Protein AF-A0A932ZN08-F1 (afdb_monomer_lite)

pLDDT: mean 72.54, std 15.9, range [36.59, 91.56]

Secondary structure (DSSP, 8-state):
------------HHHHHHHHHHHHH-TTSSSHHHHHHHHHHHHHHT------------PPPPPS--S----TTS-PPPGGGTTS---HHHHHHHHHH-SHHHHHHHHHHHHHS-HHHHHHH--HHHHHHHTTTS---HHHHHHHHHHHHHHHT--

Structure (mmCIF, N/CA/C/O backbone):
data_AF-A0A932ZN08-F1
#
_entry.id   AF-A0A932ZN08-F1
#
loop_
_atom_site.group_PDB
_atom_site.id
_atom_site.type_symbol
_atom_site.label_atom_id
_atom_site.label_alt_id
_atom_site.label_comp_id
_atom_site.label_asym_id
_atom_site.label_entity_id
_atom_site.label_seq_id
_atom_site.pdbx_PDB_ins_code
_atom_site.Cartn_x
_atom_site.Cartn_y
_atom_site.Cartn_z
_atom_site.occupancy
_atom_site.B_iso_or_equiv
_atom_site.auth_seq_id
_atom_site.auth_comp_id
_atom_site.auth_asym_id
_atom_site.auth_atom_id
_atom_site.pdbx_PDB_model_num
ATOM 1 N N . MET A 1 1 ? -12.275 -24.168 -17.075 1.00 43.41 1 MET A N 1
ATOM 2 C CA . MET A 1 1 ? -11.721 -23.319 -18.156 1.00 43.41 1 MET A CA 1
ATOM 3 C C . MET A 1 1 ? -10.762 -22.300 -17.552 1.00 43.41 1 MET A C 1
ATOM 5 O O . MET A 1 1 ? -11.198 -21.416 -16.824 1.00 43.41 1 MET A O 1
ATOM 9 N N . THR A 1 2 ? -9.460 -22.456 -17.776 1.00 49.69 2 THR A N 1
ATOM 10 C CA . THR A 1 2 ? -8.412 -21.591 -17.209 1.00 49.69 2 THR A CA 1
ATOM 11 C C . THR A 1 2 ? -8.339 -20.284 -18.004 1.00 49.69 2 THR A C 1
ATOM 13 O O . THR A 1 2 ? -8.165 -20.315 -19.219 1.00 49.69 2 THR A O 1
ATOM 16 N N . ARG A 1 3 ? -8.504 -19.124 -17.353 1.00 59.75 3 ARG A N 1
ATOM 17 C CA . ARG A 1 3 ? -8.415 -17.814 -18.026 1.00 59.75 3 ARG A CA 1
ATOM 18 C C . ARG A 1 3 ? -6.948 -17.428 -18.231 1.00 59.75 3 ARG A C 1
ATOM 20 O O . ARG A 1 3 ? -6.270 -17.072 -17.269 1.00 59.75 3 ARG A O 1
ATOM 27 N N . THR A 1 4 ? -6.474 -17.448 -19.473 1.00 71.38 4 THR A N 1
ATOM 28 C CA . THR A 1 4 ? -5.157 -16.908 -19.845 1.00 71.38 4 THR A CA 1
ATOM 29 C C . THR A 1 4 ? -5.167 -15.388 -19.682 1.00 71.38 4 THR A C 1
ATOM 31 O O . THR A 1 4 ? -5.908 -14.691 -20.372 1.00 71.38 4 THR A O 1
ATOM 34 N N . ARG A 1 5 ? -4.364 -14.856 -18.754 1.00 74.56 5 ARG A N 1
ATOM 35 C CA . ARG A 1 5 ? -4.166 -13.407 -18.598 1.00 74.56 5 ARG A CA 1
ATOM 36 C C . ARG A 1 5 ? -2.929 -12.982 -19.378 1.00 74.56 5 ARG A C 1
ATOM 38 O O . ARG A 1 5 ? -1.823 -13.388 -19.032 1.00 74.56 5 ARG A O 1
ATOM 45 N N . LEU A 1 6 ? -3.116 -12.151 -20.399 1.00 78.44 6 LEU A N 1
ATOM 46 C CA . LEU A 1 6 ? -2.006 -11.523 -21.109 1.00 78.44 6 LEU A CA 1
ATOM 47 C C . LEU A 1 6 ? -1.393 -10.418 -20.235 1.00 78.44 6 LEU A C 1
ATOM 49 O O . LEU A 1 6 ? -2.110 -9.688 -19.543 1.00 78.44 6 LEU A O 1
ATOM 53 N N . LYS A 1 7 ? -0.069 -10.291 -20.268 1.00 77.50 7 LYS A N 1
ATOM 54 C CA . LYS A 1 7 ? 0.670 -9.209 -19.616 1.00 77.50 7 LYS A CA 1
ATOM 55 C C . LYS A 1 7 ? 1.666 -8.626 -20.604 1.00 77.50 7 LYS A C 1
ATOM 57 O O . LYS A 1 7 ? 2.371 -9.370 -21.277 1.00 77.50 7 LYS A O 1
ATOM 62 N N . THR A 1 8 ? 1.710 -7.301 -20.668 1.00 84.44 8 THR A N 1
ATOM 63 C CA . THR A 1 8 ? 2.644 -6.564 -21.518 1.00 84.44 8 THR A CA 1
ATOM 64 C C . THR A 1 8 ? 3.854 -6.163 -20.690 1.00 84.44 8 THR A C 1
ATOM 66 O O . THR A 1 8 ? 3.700 -5.561 -19.628 1.00 84.44 8 THR A O 1
ATOM 69 N N . VAL A 1 9 ? 5.048 -6.482 -21.183 1.00 81.81 9 VAL A N 1
ATOM 70 C CA . VAL A 1 9 ? 6.327 -6.088 -20.584 1.00 81.81 9 VAL A CA 1
ATOM 71 C C . VAL A 1 9 ? 7.014 -5.132 -21.548 1.00 81.81 9 VAL A C 1
ATOM 73 O O . VAL A 1 9 ? 7.008 -5.366 -22.755 1.00 81.81 9 VAL A O 1
ATOM 76 N N . ARG A 1 10 ? 7.575 -4.040 -21.027 1.00 87.19 10 ARG A N 1
ATOM 77 C CA . ARG A 1 10 ? 8.412 -3.130 -21.813 1.00 87.19 10 ARG A CA 1
ATOM 78 C C . ARG A 1 10 ? 9.864 -3.540 -21.624 1.00 87.19 10 ARG A C 1
ATOM 80 O O . ARG A 1 10 ? 10.313 -3.636 -20.488 1.00 87.19 10 ARG A O 1
ATOM 87 N N . LEU A 1 11 ? 10.556 -3.777 -22.729 1.00 84.44 11 LEU A N 1
ATOM 88 C CA . LEU A 1 11 ? 11.978 -4.090 -22.751 1.00 84.44 11 LEU A CA 1
ATOM 89 C C . LEU A 1 11 ? 12.743 -2.882 -23.280 1.00 84.44 11 LEU A C 1
ATOM 91 O O . LEU A 1 11 ? 12.271 -2.174 -24.173 1.00 84.44 11 LEU A O 1
ATOM 95 N N . THR A 1 12 ? 13.932 -2.652 -22.743 1.00 91.19 12 THR A N 1
ATOM 96 C CA . THR A 1 12 ? 14.882 -1.718 -23.342 1.00 91.19 12 THR A CA 1
ATOM 97 C C . THR A 1 12 ? 15.483 -2.320 -24.622 1.00 91.19 12 THR A C 1
ATOM 99 O O . THR A 1 12 ? 15.575 -3.544 -24.750 1.00 91.19 12 THR A O 1
ATOM 102 N N . PRO A 1 13 ? 15.991 -1.499 -25.561 1.00 89.44 13 PRO A N 1
ATOM 103 C CA . PRO A 1 13 ? 16.648 -2.007 -26.772 1.00 89.44 13 PRO A CA 1
ATOM 104 C C . PRO A 1 13 ? 17.885 -2.884 -26.501 1.00 89.44 13 PRO A C 1
ATOM 106 O O . PRO A 1 13 ? 18.311 -3.670 -27.348 1.00 89.44 13 PRO A O 1
ATOM 109 N N . ALA A 1 14 ? 18.525 -2.733 -25.338 1.00 88.81 14 ALA A N 1
ATOM 110 C CA . ALA A 1 14 ? 19.651 -3.575 -24.938 1.00 88.81 14 ALA A CA 1
ATOM 111 C C . ALA A 1 14 ? 19.187 -4.962 -24.467 1.00 88.81 14 ALA A C 1
ATOM 113 O O . ALA A 1 14 ? 19.796 -5.965 -24.837 1.00 88.81 14 ALA A O 1
ATOM 114 N N . GLU A 1 15 ? 18.107 -5.021 -23.687 1.00 86.81 15 GLU A N 1
ATOM 115 C CA . GLU A 1 15 ? 17.505 -6.277 -23.229 1.00 86.81 15 GLU A CA 1
ATOM 116 C C . GLU A 1 15 ? 16.920 -7.071 -24.392 1.00 86.81 15 GLU A C 1
ATOM 118 O O . GLU A 1 15 ? 17.174 -8.268 -24.487 1.00 86.81 15 GLU A O 1
ATOM 123 N N . ASP A 1 16 ? 16.224 -6.399 -25.310 1.00 89.69 16 ASP A N 1
ATOM 124 C CA . ASP A 1 16 ? 15.653 -7.024 -26.503 1.00 89.69 16 ASP A CA 1
ATOM 125 C C . ASP A 1 16 ? 16.730 -7.734 -27.340 1.00 89.69 16 ASP A C 1
ATOM 127 O O . ASP A 1 16 ? 16.612 -8.918 -27.651 1.00 89.69 16 ASP A O 1
ATOM 131 N N . ARG A 1 17 ? 17.867 -7.065 -27.581 1.00 90.69 17 ARG A N 1
ATOM 132 C CA . ARG A 1 17 ? 19.011 -7.667 -28.287 1.00 90.69 17 ARG A CA 1
ATOM 133 C C . ARG A 1 17 ? 19.609 -8.865 -27.554 1.00 90.69 17 ARG A C 1
ATOM 135 O O . ARG A 1 17 ? 19.956 -9.853 -28.197 1.00 90.69 17 ARG A O 1
ATOM 142 N N . ARG A 1 18 ? 19.733 -8.797 -26.224 1.00 89.88 18 ARG A N 1
ATOM 143 C CA . ARG A 1 18 ? 20.242 -9.918 -25.413 1.00 89.88 18 ARG A CA 1
ATOM 144 C C . ARG A 1 18 ? 19.301 -11.117 -25.467 1.00 89.88 18 ARG A C 1
ATOM 146 O O . ARG A 1 18 ? 19.760 -12.240 -25.644 1.00 89.88 18 ARG A O 1
ATOM 153 N N . ILE A 1 19 ? 17.997 -10.877 -25.354 1.00 90.38 19 ILE A N 1
ATOM 154 C CA . ILE A 1 19 ? 16.968 -11.915 -25.438 1.00 90.38 19 ILE A CA 1
ATOM 155 C C . ILE A 1 19 ? 16.963 -12.544 -26.834 1.00 90.38 19 ILE A C 1
ATOM 157 O O . ILE A 1 19 ? 16.937 -13.767 -26.948 1.00 90.38 19 ILE A O 1
ATOM 161 N N . ALA A 1 20 ? 17.041 -11.735 -27.891 1.00 89.69 20 ALA A N 1
ATOM 162 C CA . ALA A 1 20 ? 17.095 -12.224 -29.264 1.00 89.69 20 ALA A CA 1
ATOM 163 C C . ALA A 1 20 ? 18.339 -13.091 -29.524 1.00 89.69 20 ALA A C 1
ATOM 165 O O . ALA A 1 20 ? 18.226 -14.154 -30.134 1.00 89.69 20 ALA A O 1
ATOM 166 N N . ALA A 1 21 ? 19.510 -12.679 -29.024 1.00 91.44 21 ALA A N 1
ATOM 167 C CA . ALA A 1 21 ? 20.732 -13.477 -29.107 1.00 91.44 21 ALA A CA 1
ATOM 168 C C . ALA A 1 21 ? 20.584 -14.813 -28.361 1.00 91.44 21 ALA A C 1
ATOM 170 O O . ALA A 1 21 ? 20.850 -15.869 -28.928 1.00 91.44 21 ALA A O 1
ATOM 171 N N . TYR A 1 22 ? 20.052 -14.777 -27.137 1.00 90.62 22 TYR A N 1
ATOM 172 C CA . TYR A 1 22 ? 19.829 -15.978 -26.334 1.00 90.62 22 TYR A CA 1
ATOM 173 C C . TYR A 1 22 ? 18.865 -16.968 -27.004 1.00 90.62 22 TYR A C 1
ATOM 175 O O . TYR A 1 22 ? 19.133 -18.167 -27.030 1.00 90.62 22 TYR A O 1
ATOM 183 N N . LEU A 1 23 ? 17.761 -16.484 -27.582 1.00 91.56 23 LEU A N 1
ATOM 184 C CA . LEU A 1 23 ? 16.798 -17.326 -28.302 1.00 91.56 23 LEU A CA 1
ATOM 185 C C . LEU A 1 23 ? 17.403 -17.946 -29.566 1.00 91.56 23 LEU A C 1
ATOM 187 O O . LEU A 1 23 ? 17.080 -19.080 -29.906 1.00 91.56 23 LEU A O 1
ATOM 191 N N . LYS A 1 24 ? 18.310 -17.234 -30.242 1.00 89.81 24 LYS A N 1
ATOM 192 C CA . LYS A 1 24 ? 19.036 -17.767 -31.401 1.00 89.81 24 LYS A CA 1
ATOM 193 C C . LYS A 1 24 ? 19.979 -18.909 -31.012 1.00 89.81 24 LYS A C 1
ATOM 195 O O . LYS A 1 24 ? 20.135 -19.856 -31.776 1.00 89.81 24 LYS A O 1
ATOM 200 N N . GLU A 1 25 ? 20.598 -18.817 -29.840 1.00 90.88 25 GLU A N 1
ATOM 201 C CA . GLU A 1 25 ? 21.514 -19.834 -29.311 1.00 90.88 25 GLU A CA 1
ATOM 202 C C . GLU A 1 25 ? 20.781 -21.027 -28.675 1.00 90.88 25 GLU A C 1
ATOM 204 O O . GLU A 1 25 ? 21.350 -22.111 -28.566 1.00 90.88 25 GLU A O 1
ATOM 209 N N . ASN A 1 26 ? 19.514 -20.854 -28.284 1.00 87.06 26 ASN A N 1
ATOM 210 C CA . ASN A 1 26 ? 18.737 -21.850 -27.548 1.00 87.06 26 ASN A CA 1
ATOM 211 C C . ASN A 1 26 ? 17.403 -22.156 -28.259 1.00 87.06 26 ASN A C 1
ATOM 213 O O . ASN A 1 26 ? 16.361 -21.630 -27.857 1.00 87.06 26 ASN A O 1
ATOM 217 N N . PRO A 1 27 ? 17.390 -23.065 -29.258 1.00 84.69 27 PRO A N 1
ATOM 218 C CA . PRO A 1 27 ? 16.193 -23.397 -30.043 1.00 84.69 27 PRO A CA 1
ATOM 219 C C . PRO A 1 27 ? 15.115 -24.159 -29.252 1.00 84.69 27 PRO A C 1
ATOM 221 O O . PRO A 1 27 ? 14.065 -24.484 -29.791 1.00 84.69 27 PRO A O 1
ATOM 224 N N . LEU A 1 28 ? 15.356 -24.445 -27.970 1.00 86.44 28 LEU A N 1
ATOM 225 C CA . LEU A 1 28 ? 14.390 -25.064 -27.057 1.00 86.44 28 LEU A CA 1
ATOM 226 C C . LEU A 1 28 ? 13.212 -24.142 -26.706 1.00 86.44 28 LEU A C 1
ATOM 228 O O . LEU A 1 28 ? 12.230 -24.596 -26.121 1.00 86.44 28 LEU A O 1
ATOM 232 N N . PHE A 1 29 ? 13.315 -22.849 -27.016 1.00 88.31 29 PHE A N 1
ATOM 233 C CA . PHE A 1 29 ? 12.260 -21.877 -26.772 1.00 88.31 29 PHE A CA 1
ATOM 234 C C . PHE A 1 29 ? 11.671 -21.390 -28.095 1.00 88.31 29 PHE A C 1
ATOM 236 O O . PHE A 1 29 ? 12.350 -20.719 -28.865 1.00 88.31 29 PHE A O 1
ATOM 243 N N . ASP A 1 30 ? 10.368 -21.609 -28.291 1.00 82.88 30 ASP A N 1
ATOM 244 C CA . ASP A 1 30 ? 9.615 -21.138 -29.473 1.00 82.88 30 ASP A CA 1
ATOM 245 C C . ASP A 1 30 ? 9.562 -19.602 -29.603 1.00 82.88 30 ASP A C 1
ATOM 247 O O . ASP A 1 30 ? 9.055 -19.050 -30.578 1.00 82.88 30 ASP A O 1
ATOM 251 N N . GLY A 1 31 ? 10.037 -18.887 -28.582 1.00 87.69 31 GLY A N 1
ATOM 252 C CA . GLY A 1 31 ? 10.133 -17.439 -28.558 1.00 87.69 31 GLY A CA 1
ATOM 253 C C . GLY A 1 31 ? 10.125 -16.882 -27.139 1.00 87.69 31 GLY A C 1
ATOM 254 O O . GLY A 1 31 ? 10.069 -17.610 -26.141 1.00 87.69 31 GLY A O 1
ATOM 255 N N . PHE A 1 32 ? 10.119 -15.553 -27.043 1.00 87.50 32 PHE A N 1
ATOM 256 C CA . PHE A 1 32 ? 10.201 -14.843 -25.766 1.00 87.50 32 PHE A CA 1
ATOM 257 C C . PHE A 1 32 ? 9.105 -15.250 -24.770 1.00 87.50 32 PHE A C 1
ATOM 259 O O . PHE A 1 32 ? 9.378 -15.422 -23.587 1.00 87.50 32 PHE A O 1
ATOM 266 N N . GLY A 1 33 ? 7.870 -15.477 -25.229 1.00 85.56 33 GLY A N 1
ATOM 267 C CA . GLY A 1 33 ? 6.768 -15.881 -24.349 1.00 85.56 33 GLY A CA 1
ATOM 268 C C . GLY A 1 33 ? 6.940 -17.275 -23.726 1.00 85.56 33 GLY A C 1
ATOM 269 O O . GLY A 1 33 ? 6.476 -17.516 -22.610 1.00 85.56 33 GLY A O 1
ATOM 270 N N . ALA A 1 34 ? 7.602 -18.208 -24.417 1.00 85.81 34 ALA A N 1
ATOM 271 C CA . ALA A 1 34 ? 7.929 -19.523 -23.860 1.00 85.81 34 ALA A CA 1
ATOM 272 C C . ALA A 1 34 ? 9.028 -19.396 -22.796 1.00 85.81 34 ALA A C 1
ATOM 274 O O . ALA A 1 34 ? 8.864 -19.888 -21.676 1.00 85.81 34 ALA A O 1
ATOM 275 N N . LEU A 1 35 ? 10.078 -18.635 -23.114 1.00 89.81 35 LEU A N 1
ATOM 276 C CA . LEU A 1 35 ? 11.171 -18.325 -22.197 1.00 89.81 35 LEU A CA 1
ATOM 277 C C . LEU A 1 35 ? 10.675 -17.612 -20.929 1.00 89.81 35 LEU A C 1
ATOM 279 O O . LEU A 1 35 ? 10.968 -18.052 -19.820 1.00 89.81 35 LEU A O 1
ATOM 283 N N . ALA A 1 36 ? 9.853 -16.570 -21.071 1.00 86.56 36 ALA A N 1
ATOM 284 C CA . ALA A 1 36 ? 9.321 -15.794 -19.953 1.00 86.56 36 ALA A CA 1
ATOM 285 C C . ALA A 1 36 ? 8.454 -16.641 -19.009 1.00 86.56 36 ALA A C 1
ATOM 287 O O . ALA A 1 36 ? 8.545 -16.509 -17.787 1.00 86.56 36 ALA A O 1
ATOM 288 N N . ARG A 1 37 ? 7.636 -17.552 -19.555 1.00 83.88 37 ARG A N 1
ATOM 289 C CA . ARG A 1 37 ? 6.830 -18.478 -18.744 1.00 83.88 37 ARG A CA 1
ATOM 290 C C . ARG A 1 37 ? 7.711 -19.439 -17.957 1.00 83.88 37 ARG A C 1
ATOM 292 O O . ARG A 1 37 ? 7.485 -19.601 -16.761 1.00 83.88 37 ARG A O 1
ATOM 299 N N . LYS A 1 38 ? 8.723 -20.035 -18.596 1.00 87.06 38 LYS A N 1
ATOM 300 C CA . LYS A 1 38 ? 9.663 -20.934 -17.917 1.00 87.06 38 LYS A CA 1
ATOM 301 C C . LYS A 1 38 ? 10.444 -20.193 -16.831 1.00 87.06 38 LYS A C 1
ATOM 303 O O . LYS A 1 38 ? 10.471 -20.666 -15.704 1.00 87.06 38 LYS A O 1
ATOM 308 N N . ALA A 1 39 ? 10.960 -19.001 -17.128 1.00 85.31 39 ALA A N 1
ATOM 309 C CA . ALA A 1 39 ? 11.639 -18.149 -16.153 1.00 85.31 39 ALA A CA 1
ATOM 310 C C . ALA A 1 39 ? 10.735 -17.792 -14.963 1.00 85.31 39 ALA A C 1
ATOM 312 O O . ALA A 1 39 ? 11.171 -17.869 -13.823 1.00 85.31 39 ALA A O 1
ATOM 313 N N . THR A 1 40 ? 9.459 -17.475 -15.207 1.00 83.75 40 THR A N 1
ATOM 314 C CA . THR A 1 40 ? 8.490 -17.196 -14.133 1.00 83.75 40 THR A CA 1
ATOM 315 C C . THR A 1 40 ? 8.241 -18.429 -13.264 1.00 83.75 40 THR A C 1
ATOM 317 O O . THR A 1 40 ? 8.177 -18.313 -12.045 1.00 83.75 40 THR A O 1
ATOM 320 N N . LEU A 1 41 ? 8.106 -19.614 -13.868 1.00 84.81 41 LEU A N 1
ATOM 321 C CA . LEU A 1 41 ? 7.904 -20.859 -13.124 1.00 84.81 41 LEU A CA 1
ATOM 322 C C . LEU A 1 41 ? 9.129 -21.219 -12.282 1.00 84.81 41 LEU A C 1
ATOM 324 O O . LEU A 1 41 ? 8.964 -21.542 -11.112 1.00 84.81 41 LEU A O 1
ATOM 328 N N . GLU A 1 42 ? 10.334 -21.109 -12.843 1.00 83.12 42 GLU A N 1
ATOM 329 C CA . GLU A 1 42 ? 11.590 -21.301 -12.104 1.00 83.12 42 GLU A CA 1
ATOM 330 C C . GLU A 1 42 ? 11.726 -20.284 -10.970 1.00 83.12 42 GLU A C 1
ATOM 332 O O . GLU A 1 42 ? 12.070 -20.634 -9.844 1.00 83.12 42 GLU A O 1
ATOM 337 N N . PHE A 1 43 ? 11.382 -19.026 -11.235 1.00 80.44 43 PHE A N 1
ATOM 338 C CA . PHE A 1 43 ? 11.397 -17.965 -10.242 1.00 80.44 43 PHE A CA 1
ATOM 339 C C . PHE A 1 43 ? 10.421 -18.243 -9.082 1.00 80.44 43 PHE A C 1
ATOM 341 O O . PHE A 1 43 ? 10.780 -18.091 -7.921 1.00 80.44 43 PHE A O 1
ATOM 348 N N . VAL A 1 44 ? 9.200 -18.706 -9.361 1.00 79.12 44 VAL A N 1
ATOM 349 C CA .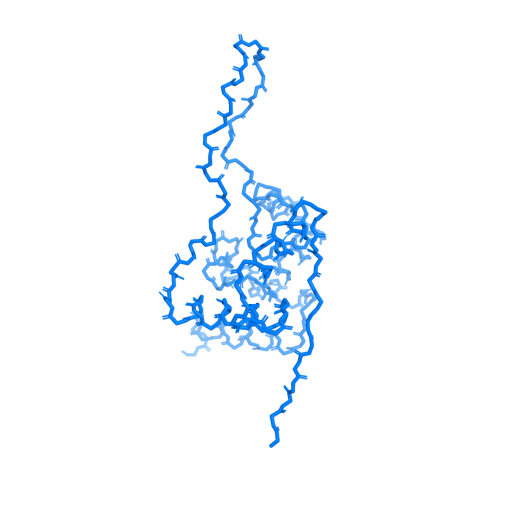 VAL A 1 44 ? 8.228 -19.068 -8.311 1.00 79.12 44 VAL A CA 1
ATOM 350 C C . VAL A 1 44 ? 8.659 -20.337 -7.567 1.00 79.12 44 VAL A C 1
ATOM 352 O O . VAL A 1 44 ? 8.534 -20.410 -6.343 1.00 79.12 44 VAL A O 1
ATOM 355 N N . ALA A 1 45 ? 9.170 -21.335 -8.290 1.00 77.12 45 ALA A N 1
ATOM 356 C CA . ALA A 1 45 ? 9.571 -22.625 -7.734 1.00 77.12 45 ALA A CA 1
ATOM 357 C C . ALA A 1 45 ? 10.813 -22.523 -6.844 1.00 77.12 45 ALA A C 1
ATOM 359 O O . ALA A 1 45 ? 10.866 -23.172 -5.801 1.00 77.12 45 ALA A O 1
ATOM 360 N N . SER A 1 46 ? 11.772 -21.668 -7.208 1.00 75.25 46 SER A N 1
ATOM 361 C CA . SER A 1 46 ? 12.986 -21.436 -6.419 1.00 75.25 46 SER A CA 1
ATOM 362 C C . SER A 1 46 ? 12.711 -20.769 -5.067 1.00 75.25 46 SER A C 1
ATOM 364 O O . SER A 1 46 ? 13.638 -20.666 -4.267 1.00 75.25 46 SER A O 1
ATOM 366 N N . ARG A 1 47 ? 11.457 -20.340 -4.796 1.00 62.97 47 ARG A N 1
ATO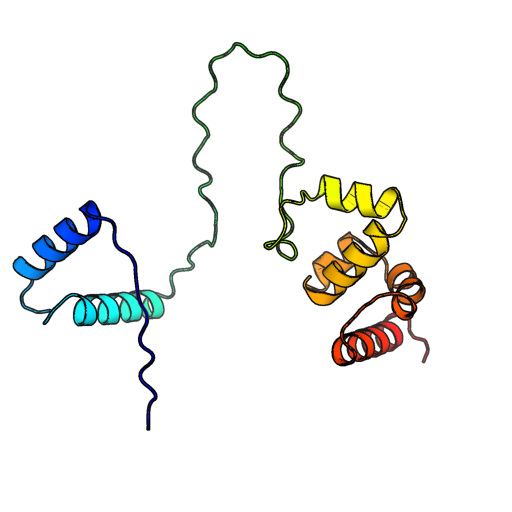M 367 C CA . ARG A 1 47 ? 11.049 -19.556 -3.614 1.00 62.97 47 ARG A CA 1
ATOM 368 C C . ARG A 1 47 ? 12.154 -18.592 -3.170 1.00 62.97 47 ARG A C 1
ATOM 370 O O . ARG A 1 47 ? 12.493 -18.576 -1.983 1.00 62.97 47 ARG A O 1
ATOM 377 N N . PRO A 1 48 ? 12.757 -17.819 -4.092 1.00 57.25 48 PRO A N 1
ATOM 378 C CA . PRO A 1 48 ? 13.763 -16.880 -3.686 1.00 57.25 48 PRO A CA 1
ATOM 379 C C . PRO A 1 48 ? 13.022 -15.913 -2.776 1.00 57.25 48 PRO A C 1
ATOM 381 O O . PRO A 1 48 ? 12.016 -15.307 -3.161 1.00 57.25 48 PRO A O 1
ATOM 384 N N . SER A 1 49 ? 13.482 -15.799 -1.537 1.00 47.34 49 SER A N 1
ATOM 385 C CA . SER A 1 49 ? 13.232 -14.603 -0.763 1.00 47.34 49 SER A CA 1
ATOM 386 C C . SER A 1 49 ? 13.873 -13.487 -1.575 1.00 47.34 49 SER A C 1
ATOM 388 O O . SER A 1 49 ? 15.041 -13.190 -1.380 1.00 47.34 49 SER A O 1
ATOM 390 N N . ILE A 1 50 ? 13.150 -12.916 -2.549 1.00 47.25 50 ILE A N 1
ATOM 391 C CA . ILE A 1 50 ? 13.501 -11.603 -3.069 1.00 47.25 50 ILE A CA 1
ATOM 392 C C . ILE A 1 50 ? 13.408 -10.728 -1.829 1.00 47.25 50 ILE A C 1
ATOM 394 O O . ILE A 1 50 ? 12.293 -10.507 -1.338 1.00 47.25 50 ILE A O 1
ATOM 398 N N . PRO A 1 51 ? 14.529 -10.234 -1.279 1.00 43.25 51 PRO A N 1
ATOM 399 C CA . PRO A 1 51 ? 14.394 -9.085 -0.426 1.00 43.25 51 PRO A CA 1
ATOM 400 C C . PRO A 1 51 ? 13.804 -8.011 -1.341 1.00 43.25 51 PRO A C 1
ATOM 402 O O . PRO A 1 51 ? 14.441 -7.596 -2.305 1.00 43.25 51 PRO A O 1
ATOM 405 N N . LEU A 1 52 ? 12.576 -7.565 -1.075 1.00 41.84 52 LEU A N 1
ATOM 406 C CA . LEU A 1 52 ? 12.083 -6.290 -1.593 1.00 41.84 52 LEU A CA 1
ATOM 407 C C . LEU A 1 52 ? 12.884 -5.186 -0.881 1.00 41.84 52 LEU A C 1
ATOM 409 O O . LEU A 1 52 ? 12.352 -4.425 -0.079 1.00 41.84 52 LEU A O 1
ATOM 413 N N . ARG A 1 53 ? 14.208 -5.188 -1.069 1.00 36.59 53 ARG A N 1
ATOM 414 C CA . ARG A 1 53 ? 15.112 -4.152 -0.609 1.00 36.59 53 ARG A CA 1
ATOM 415 C C . ARG A 1 53 ? 15.444 -3.286 -1.817 1.00 36.59 53 ARG A C 1
ATOM 417 O O . ARG A 1 53 ? 15.912 -3.822 -2.820 1.00 36.59 53 ARG A O 1
ATOM 424 N N . PRO A 1 54 ? 15.228 -1.966 -1.719 1.00 39.50 54 PRO A N 1
ATOM 425 C CA . PRO A 1 54 ? 15.896 -1.037 -2.607 1.00 39.50 54 PRO A CA 1
ATOM 426 C C . PRO A 1 54 ? 17.400 -1.207 -2.376 1.00 39.50 54 PRO A C 1
ATOM 428 O O . PRO A 1 54 ? 17.822 -1.465 -1.248 1.00 39.50 54 PRO A O 1
ATOM 431 N N . GLU A 1 55 ? 18.187 -1.110 -3.436 1.00 36.75 55 GLU A N 1
ATOM 432 C CA . GLU A 1 55 ? 19.648 -1.105 -3.419 1.00 36.75 55 GLU A CA 1
ATOM 433 C C . GLU A 1 55 ? 20.210 -0.341 -2.200 1.00 36.75 55 GLU A C 1
ATOM 435 O O . GLU A 1 55 ? 20.352 0.879 -2.211 1.00 36.75 55 GLU A O 1
ATOM 440 N N . THR A 1 56 ? 20.600 -1.052 -1.139 1.00 47.16 56 THR A N 1
ATOM 441 C CA . THR A 1 56 ? 21.671 -0.601 -0.245 1.00 47.16 56 THR A CA 1
ATOM 442 C C . THR A 1 56 ? 22.989 -0.847 -0.967 1.00 47.16 56 THR A C 1
ATOM 444 O O . THR A 1 56 ? 23.780 -1.703 -0.579 1.00 47.16 56 THR A O 1
ATOM 447 N N . GLY A 1 57 ? 23.193 -0.122 -2.063 1.00 39.00 57 GLY A N 1
ATOM 448 C CA . GLY A 1 57 ? 24.496 0.113 -2.652 1.00 39.00 57 GLY A CA 1
ATOM 449 C C . GLY A 1 57 ? 25.023 1.402 -2.044 1.00 39.00 57 GLY A C 1
ATOM 450 O O . GLY A 1 57 ? 24.441 2.462 -2.237 1.00 39.00 57 GLY A O 1
ATOM 451 N N . LYS A 1 58 ? 26.082 1.288 -1.243 1.00 42.25 58 LYS A N 1
ATOM 452 C CA . LYS A 1 58 ? 26.959 2.374 -0.784 1.00 42.25 58 LYS A CA 1
ATOM 453 C C . LYS A 1 58 ? 26.897 3.609 -1.714 1.00 42.25 58 LYS A C 1
ATOM 455 O O . LYS A 1 58 ? 27.205 3.451 -2.897 1.00 42.25 58 LYS A O 1
ATOM 460 N N . PRO A 1 59 ? 26.537 4.814 -1.230 1.00 47.62 59 PRO A N 1
ATOM 461 C CA . PRO A 1 59 ? 26.592 6.003 -2.075 1.00 47.62 59 PRO A CA 1
ATOM 462 C C . PRO A 1 59 ? 28.039 6.216 -2.553 1.00 47.62 59 PRO A C 1
ATOM 464 O O . PRO A 1 59 ? 28.970 5.923 -1.790 1.00 47.62 59 PRO A O 1
ATOM 467 N N . PRO A 1 60 ? 28.272 6.711 -3.786 1.00 50.38 60 PRO A N 1
ATOM 468 C CA . PRO A 1 60 ? 29.582 7.246 -4.123 1.00 50.38 60 PRO A CA 1
ATOM 469 C C . PRO A 1 60 ? 29.916 8.303 -3.072 1.00 50.38 60 PRO A C 1
ATOM 471 O O . PRO A 1 60 ? 29.086 9.161 -2.771 1.00 50.38 60 PRO A O 1
ATOM 474 N N . THR A 1 61 ? 31.095 8.193 -2.461 1.00 49.62 61 THR A N 1
ATOM 475 C CA . THR A 1 61 ? 31.588 9.176 -1.500 1.00 49.62 61 THR A CA 1
ATOM 476 C C . THR A 1 61 ? 31.444 10.561 -2.137 1.00 49.62 61 THR A C 1
ATOM 478 O O . THR A 1 61 ? 32.043 10.781 -3.194 1.00 49.62 61 THR A O 1
ATOM 481 N N . PRO A 1 62 ? 30.638 11.481 -1.578 1.00 49.53 62 PRO A N 1
ATOM 482 C CA . PRO A 1 62 ? 30.615 12.842 -2.085 1.00 49.53 62 PRO A CA 1
ATOM 483 C C . PRO A 1 62 ? 32.025 13.436 -1.924 1.00 49.53 62 PRO A C 1
ATOM 485 O O . PRO A 1 62 ? 32.686 13.155 -0.916 1.00 49.53 62 PRO A O 1
ATOM 488 N N . PRO A 1 63 ? 32.531 14.221 -2.893 1.00 39.97 63 PRO A N 1
ATOM 489 C CA . PRO A 1 63 ? 33.764 14.968 -2.688 1.00 39.97 63 PRO A CA 1
ATOM 490 C C . PRO A 1 63 ? 33.610 15.842 -1.438 1.00 39.97 63 PRO A C 1
ATOM 492 O O . PRO A 1 63 ? 32.536 16.384 -1.180 1.00 39.97 63 PRO A O 1
ATOM 495 N N . ALA A 1 64 ? 34.680 15.923 -0.647 1.00 48.62 64 ALA A N 1
ATOM 496 C CA . ALA A 1 64 ? 34.749 16.523 0.686 1.00 48.62 64 ALA A CA 1
ATOM 497 C C . ALA A 1 64 ? 34.583 18.059 0.691 1.00 48.62 64 ALA A C 1
ATOM 499 O O . ALA A 1 64 ? 35.417 18.788 1.228 1.00 48.62 64 ALA A O 1
ATOM 500 N N . THR A 1 65 ? 33.543 18.589 0.049 1.00 44.78 65 THR A N 1
ATOM 501 C CA . THR A 1 65 ? 33.318 20.032 -0.080 1.00 44.78 65 THR A CA 1
ATOM 502 C C . THR A 1 65 ? 31.828 20.350 -0.215 1.00 44.78 65 THR A C 1
ATOM 504 O O . THR A 1 65 ? 31.361 20.751 -1.274 1.00 44.78 65 THR A O 1
ATOM 507 N N . ALA A 1 66 ? 31.065 20.165 0.862 1.00 39.69 66 ALA A N 1
ATOM 508 C CA . ALA A 1 66 ? 29.795 20.867 1.075 1.00 39.69 66 ALA A CA 1
ATOM 509 C C . ALA A 1 66 ? 29.433 20.815 2.575 1.00 39.69 66 ALA A C 1
ATOM 511 O O . ALA A 1 66 ? 29.160 19.726 3.079 1.00 39.69 66 ALA A O 1
ATOM 512 N N . PRO A 1 67 ? 29.456 21.941 3.311 1.00 45.09 67 PRO A N 1
ATOM 513 C CA . PRO A 1 67 ? 29.298 21.953 4.766 1.00 45.09 67 PRO A CA 1
ATOM 514 C C . PRO A 1 67 ? 27.844 22.057 5.278 1.00 45.09 67 PRO A C 1
ATOM 516 O O . PRO A 1 67 ? 27.669 22.543 6.384 1.00 45.09 67 PRO A O 1
ATOM 519 N N . ASP A 1 68 ? 26.812 21.591 4.553 1.00 44.75 68 ASP A N 1
ATOM 520 C CA . ASP A 1 68 ? 25.402 21.855 4.949 1.00 44.75 68 ASP A CA 1
ATOM 521 C C . ASP A 1 68 ? 24.392 20.689 4.806 1.00 44.75 68 ASP A C 1
ATOM 523 O O . ASP A 1 68 ? 23.178 20.896 4.818 1.00 44.75 68 ASP A O 1
ATOM 527 N N . ALA A 1 69 ? 24.825 19.429 4.712 1.00 40.25 69 ALA A N 1
ATOM 528 C CA . ALA A 1 69 ? 23.875 18.309 4.667 1.00 40.25 69 ALA A CA 1
ATOM 529 C C . ALA A 1 69 ? 23.470 17.830 6.080 1.00 40.25 69 ALA A C 1
ATOM 531 O O . ALA A 1 69 ? 24.173 17.044 6.715 1.00 40.25 69 ALA A O 1
ATOM 532 N N . LEU A 1 70 ? 22.311 18.306 6.547 1.00 42.19 70 LEU A N 1
ATOM 533 C CA . LEU A 1 70 ? 21.577 17.842 7.735 1.00 42.19 70 LEU A CA 1
ATOM 534 C C . LEU A 1 70 ? 21.378 16.300 7.752 1.00 42.19 70 LEU A C 1
ATOM 536 O O . LEU A 1 70 ? 21.313 15.673 6.691 1.00 42.19 70 LEU A O 1
ATOM 540 N N . PRO A 1 71 ? 21.270 15.660 8.936 1.00 38.34 71 PRO A N 1
ATOM 541 C CA . PRO A 1 71 ? 21.401 14.208 9.082 1.00 38.34 71 PRO A CA 1
ATOM 542 C C . PRO A 1 71 ? 20.243 13.414 8.443 1.00 38.34 71 PRO A C 1
ATOM 544 O O . PRO A 1 71 ? 19.067 13.646 8.707 1.00 38.34 71 PRO A O 1
ATOM 547 N N . LEU A 1 72 ? 20.610 12.414 7.634 1.00 44.16 72 LEU A N 1
ATOM 548 C CA . LEU A 1 72 ? 19.780 11.558 6.763 1.00 44.16 72 LEU A CA 1
ATOM 549 C C . LEU A 1 72 ? 18.902 10.506 7.486 1.00 44.16 72 LEU A C 1
ATOM 551 O O . LEU A 1 72 ? 18.698 9.403 6.976 1.00 44.16 72 LEU A O 1
ATOM 555 N N . SER A 1 73 ? 18.362 10.823 8.662 1.00 42.00 73 SER A N 1
ATOM 556 C CA . SER A 1 73 ? 17.446 9.921 9.388 1.00 42.00 73 SER A CA 1
ATOM 557 C C . SER A 1 73 ? 15.958 10.171 9.076 1.00 42.00 73 SER A C 1
ATOM 559 O O . SER A 1 73 ? 15.121 9.362 9.466 1.00 42.00 73 SER A O 1
ATOM 561 N N . ASP A 1 74 ? 15.633 11.242 8.339 1.00 47.06 74 ASP A N 1
ATOM 562 C CA . ASP A 1 74 ? 14.273 11.803 8.173 1.00 47.06 74 ASP A CA 1
ATOM 563 C C . ASP A 1 74 ? 13.557 11.445 6.843 1.00 47.06 74 ASP A C 1
ATOM 565 O O . ASP A 1 74 ? 12.443 11.902 6.586 1.00 47.06 74 ASP A O 1
ATOM 569 N N . THR A 1 75 ? 14.161 10.635 5.966 1.00 51.81 75 THR A N 1
ATOM 570 C CA . THR A 1 75 ? 13.727 10.502 4.553 1.00 51.81 75 THR A CA 1
ATOM 571 C C . THR A 1 75 ? 12.917 9.244 4.214 1.00 51.81 75 THR A C 1
ATOM 573 O O . THR A 1 75 ? 12.675 8.967 3.037 1.00 51.81 75 THR A O 1
ATOM 576 N N . ARG A 1 76 ? 12.490 8.435 5.194 1.00 57.34 76 ARG A N 1
ATOM 577 C CA . ARG A 1 76 ? 11.699 7.225 4.900 1.00 57.34 76 ARG A CA 1
ATOM 578 C C . ARG A 1 76 ? 10.249 7.590 4.575 1.00 57.34 76 ARG A C 1
ATOM 580 O O . ARG A 1 76 ? 9.537 8.149 5.404 1.00 57.34 76 ARG A O 1
ATOM 587 N N . ARG A 1 77 ? 9.814 7.259 3.355 1.00 61.78 77 ARG A N 1
ATOM 588 C CA . ARG A 1 77 ? 8.407 7.335 2.938 1.00 61.78 77 ARG A CA 1
ATOM 589 C C . ARG A 1 77 ? 7.625 6.192 3.604 1.00 61.78 77 ARG A C 1
ATOM 591 O O . ARG A 1 77 ? 8.048 5.039 3.473 1.00 61.78 77 ARG A O 1
ATOM 598 N N . PRO A 1 78 ? 6.500 6.460 4.286 1.00 67.88 78 PRO A N 1
ATOM 599 C CA . PRO A 1 78 ? 5.695 5.401 4.881 1.00 67.88 78 PRO A CA 1
ATOM 600 C C . PRO A 1 78 ? 5.078 4.493 3.811 1.00 67.88 78 PRO A C 1
ATOM 602 O O . PRO A 1 78 ? 4.595 4.971 2.783 1.00 67.88 78 PRO A O 1
ATOM 605 N N . ALA A 1 79 ? 5.059 3.180 4.053 1.00 62.78 79 ALA A N 1
ATOM 606 C CA . ALA A 1 79 ? 4.614 2.193 3.065 1.00 62.78 79 ALA A CA 1
ATOM 607 C C . ALA A 1 79 ? 3.146 2.394 2.630 1.00 62.78 79 ALA A C 1
ATOM 609 O O . ALA A 1 79 ? 2.790 2.156 1.474 1.00 62.78 79 ALA A O 1
ATOM 610 N N . PHE A 1 80 ? 2.298 2.898 3.529 1.00 68.88 80 PHE A N 1
ATOM 611 C CA . PHE A 1 80 ? 0.884 3.193 3.269 1.00 68.88 80 PHE A CA 1
ATOM 612 C C . PHE A 1 80 ? 0.637 4.470 2.445 1.00 68.88 80 PHE A C 1
ATOM 614 O O . PHE A 1 80 ? -0.461 4.659 1.914 1.00 68.88 80 PHE A O 1
ATOM 621 N N . LEU A 1 81 ? 1.657 5.324 2.299 1.00 68.69 81 LEU A N 1
ATOM 622 C CA . LEU A 1 81 ? 1.633 6.587 1.551 1.00 68.69 81 LEU A CA 1
ATOM 623 C C . LEU A 1 81 ? 2.415 6.499 0.235 1.00 68.69 81 LEU A C 1
ATOM 625 O O . LEU A 1 81 ? 2.909 7.501 -0.263 1.00 68.69 81 LEU A O 1
ATOM 629 N N . TRP A 1 82 ? 2.501 5.316 -0.373 1.00 65.44 82 TRP A N 1
ATOM 630 C CA . TRP A 1 82 ? 3.223 5.118 -1.637 1.00 65.44 82 TRP A CA 1
ATOM 631 C C . TRP A 1 82 ? 2.748 6.028 -2.790 1.00 65.44 82 TRP A C 1
ATOM 633 O O . TRP A 1 82 ? 3.552 6.361 -3.659 1.00 65.44 82 TRP A O 1
ATOM 643 N N . ASP A 1 83 ? 1.481 6.461 -2.757 1.00 63.38 83 ASP A N 1
ATOM 644 C CA . ASP A 1 83 ? 0.856 7.383 -3.723 1.00 63.38 83 ASP A CA 1
ATOM 645 C C . ASP A 1 83 ? 1.252 8.863 -3.542 1.00 63.38 83 ASP A C 1
ATOM 647 O O . ASP A 1 83 ? 0.912 9.688 -4.388 1.00 63.38 83 ASP A O 1
ATOM 651 N N . TYR A 1 84 ? 1.931 9.223 -2.448 1.00 66.62 84 TYR A N 1
ATOM 652 C CA . TYR A 1 84 ? 2.264 10.608 -2.112 1.00 66.62 84 TYR A CA 1
ATOM 653 C C . TYR A 1 84 ? 3.747 10.759 -1.779 1.00 66.62 84 TYR A C 1
ATOM 655 O O . TYR A 1 84 ? 4.373 9.874 -1.197 1.00 66.62 84 TYR A O 1
ATOM 663 N N . ASP A 1 85 ? 4.316 11.912 -2.120 1.00 64.56 85 ASP A N 1
ATOM 664 C CA . ASP A 1 85 ? 5.699 12.252 -1.782 1.00 64.56 85 ASP A CA 1
ATOM 665 C C . ASP A 1 85 ? 5.792 12.884 -0.385 1.00 64.56 85 ASP A C 1
ATOM 667 O O . ASP A 1 85 ? 6.230 14.018 -0.228 1.00 64.56 85 ASP A O 1
ATOM 671 N N . LEU A 1 86 ? 5.288 12.165 0.626 1.00 70.12 86 LEU A N 1
ATOM 672 C CA . LEU A 1 86 ? 5.340 12.584 2.029 1.00 70.12 86 LEU A CA 1
ATOM 673 C C . LEU A 1 86 ? 6.363 11.748 2.799 1.00 70.12 86 LEU A C 1
ATOM 675 O O . LEU A 1 86 ? 6.325 10.514 2.771 1.00 70.12 86 LEU A O 1
ATOM 679 N N . THR A 1 87 ? 7.265 12.415 3.514 1.00 72.06 87 THR A N 1
ATOM 680 C CA . THR A 1 87 ? 8.213 11.765 4.428 1.00 72.06 87 THR A CA 1
ATOM 681 C C . THR A 1 87 ? 7.574 11.497 5.790 1.00 72.06 87 THR A C 1
ATOM 683 O O . THR A 1 87 ? 6.596 12.137 6.177 1.00 72.06 87 THR A O 1
ATOM 686 N N . GLU A 1 88 ? 8.133 10.559 6.558 1.00 70.44 88 GLU A N 1
ATOM 687 C CA . GLU A 1 88 ? 7.682 10.278 7.929 1.00 70.44 88 GLU A CA 1
ATOM 688 C C . GLU A 1 88 ? 7.701 11.528 8.827 1.00 70.44 88 GLU A C 1
ATOM 690 O O . GLU A 1 88 ? 6.798 11.707 9.646 1.00 70.44 88 G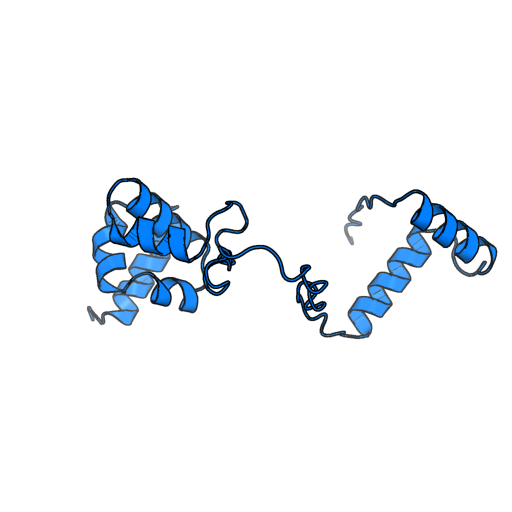LU A O 1
ATOM 695 N N . LYS A 1 89 ? 8.670 12.431 8.621 1.00 68.75 89 LYS A N 1
ATOM 696 C CA . LYS A 1 89 ? 8.734 13.720 9.314 1.00 68.75 89 LYS A CA 1
ATOM 697 C C . LYS A 1 89 ? 7.546 14.612 8.970 1.00 68.75 89 LYS A C 1
ATOM 699 O O . LYS A 1 89 ? 6.868 15.081 9.872 1.00 68.75 89 LYS A O 1
ATOM 704 N N . GLN A 1 90 ? 7.248 14.781 7.683 1.00 70.94 90 GLN A N 1
ATOM 705 C CA . GLN A 1 90 ? 6.117 15.595 7.233 1.00 70.94 90 GLN A CA 1
ATOM 706 C C . GLN A 1 90 ? 4.782 15.026 7.713 1.00 70.94 90 GLN A C 1
ATOM 708 O O . GLN A 1 90 ? 3.874 15.781 8.051 1.00 70.94 90 GLN A O 1
ATOM 713 N N . VAL A 1 91 ? 4.662 13.696 7.783 1.00 76.69 91 VAL A N 1
ATOM 714 C CA . VAL A 1 91 ? 3.490 13.034 8.364 1.00 76.69 91 VAL A CA 1
ATOM 715 C C . VAL A 1 91 ? 3.344 13.404 9.834 1.00 76.69 91 VAL A C 1
ATOM 717 O O . VAL A 1 91 ? 2.265 13.822 10.245 1.00 76.69 91 VAL A O 1
ATOM 720 N N . ARG A 1 92 ? 4.424 13.304 10.614 1.00 76.19 92 ARG A N 1
ATOM 721 C CA . ARG A 1 92 ? 4.406 13.661 12.035 1.00 76.19 92 ARG A CA 1
ATOM 722 C C . ARG A 1 92 ? 4.123 15.146 12.247 1.00 76.19 92 ARG A C 1
ATOM 724 O O . ARG A 1 92 ? 3.233 15.472 13.017 1.00 76.19 92 ARG A O 1
ATOM 731 N N . GLU A 1 93 ? 4.789 16.021 11.502 1.00 75.62 93 GLU A N 1
ATOM 732 C CA . GLU A 1 93 ? 4.561 17.467 11.551 1.00 75.62 93 GLU A CA 1
ATOM 733 C C . GLU A 1 93 ? 3.104 17.811 11.215 1.00 75.62 93 GLU A C 1
ATOM 735 O O . GLU A 1 93 ? 2.488 18.607 11.917 1.00 75.62 93 GLU A O 1
ATOM 740 N N . THR A 1 94 ? 2.510 17.164 10.207 1.00 78.00 94 THR A N 1
ATOM 741 C CA . THR A 1 94 ? 1.099 17.378 9.834 1.00 78.00 94 THR A CA 1
ATOM 742 C C . THR A 1 94 ? 0.133 16.876 10.912 1.00 78.00 94 THR A C 1
ATOM 744 O O . THR A 1 94 ? -0.917 17.481 11.128 1.00 78.00 94 THR A O 1
ATOM 747 N N . LEU A 1 95 ? 0.470 15.781 11.602 1.00 76.38 95 LEU A N 1
ATOM 748 C CA . LEU A 1 95 ? -0.321 15.278 12.728 1.00 76.38 95 LEU A CA 1
ATOM 749 C C . LEU A 1 95 ? -0.201 16.183 13.964 1.00 76.38 95 LEU A C 1
ATOM 751 O O . LEU A 1 95 ? -1.202 16.388 14.648 1.00 76.38 95 LEU A O 1
ATOM 755 N N . GLU A 1 96 ? 0.982 16.747 14.217 1.00 74.81 96 GLU A N 1
ATOM 756 C CA . GLU A 1 96 ? 1.271 17.629 15.357 1.00 74.81 96 GLU A CA 1
ATOM 757 C C . GLU A 1 96 ? 0.689 19.041 15.187 1.00 74.81 96 GLU A C 1
ATOM 759 O O . GLU A 1 96 ? 0.143 19.596 16.137 1.00 74.81 96 GLU A O 1
ATOM 764 N N . HIS A 1 97 ? 0.762 19.625 13.986 1.00 71.75 97 HIS A N 1
ATOM 765 C CA . HIS A 1 97 ? 0.328 21.011 13.743 1.00 71.75 97 HIS A CA 1
ATOM 766 C C . HIS A 1 97 ? -1.198 21.161 13.599 1.00 71.75 97 HIS A C 1
ATOM 768 O O . HIS A 1 97 ? -1.714 22.278 13.650 1.00 71.75 97 HIS A O 1
ATOM 774 N N . GLY A 1 98 ? -1.934 20.050 13.476 1.00 64.75 98 GLY A N 1
ATOM 775 C CA . GLY A 1 98 ? -3.397 20.038 13.454 1.00 64.75 98 GLY A CA 1
ATOM 776 C C . GLY A 1 98 ? -4.033 20.670 12.205 1.00 64.75 98 GLY A C 1
ATOM 777 O O . GLY A 1 98 ? -3.366 21.163 11.299 1.00 64.75 98 GLY A O 1
ATOM 778 N N . GLY A 1 99 ? -5.367 20.618 12.134 1.00 72.94 99 GLY A N 1
ATOM 779 C CA . GLY A 1 99 ? -6.167 21.181 11.038 1.00 72.94 99 GLY A CA 1
ATOM 780 C C . GLY A 1 99 ? -6.599 20.165 9.973 1.00 72.94 99 GLY A C 1
ATOM 781 O O . GLY A 1 99 ? -6.482 18.955 10.155 1.00 72.94 99 GLY A O 1
ATOM 782 N N . ALA A 1 100 ? -7.090 20.659 8.832 1.00 66.56 100 ALA A N 1
ATOM 783 C CA . ALA A 1 100 ? -7.683 19.829 7.772 1.00 66.56 100 ALA A CA 1
ATOM 784 C C . ALA A 1 100 ? -6.725 18.759 7.199 1.00 66.56 100 ALA A C 1
ATOM 786 O O . ALA A 1 100 ? -7.162 17.708 6.728 1.00 66.56 100 ALA A O 1
ATOM 787 N N . GLY A 1 101 ? -5.410 19.007 7.257 1.00 70.12 101 GLY A N 1
ATOM 788 C CA . GLY A 1 101 ? -4.388 18.038 6.854 1.00 70.12 101 GLY A CA 1
ATOM 789 C C . GLY A 1 101 ? -4.291 16.835 7.796 1.00 70.12 101 GLY A C 1
ATOM 790 O O . GLY A 1 101 ? -4.075 15.720 7.325 1.00 70.12 101 GLY A O 1
ATOM 791 N N . ARG A 1 102 ? -4.516 17.036 9.103 1.00 80.94 102 ARG A N 1
ATOM 792 C CA . ARG A 1 102 ? -4.463 15.980 10.126 1.00 80.94 102 ARG A CA 1
ATOM 793 C C . ARG A 1 102 ? -5.571 14.956 9.919 1.00 80.94 102 ARG A C 1
ATOM 795 O O . ARG A 1 102 ? -5.291 13.765 9.875 1.00 80.94 102 ARG A O 1
ATOM 802 N N . GLU A 1 103 ? -6.808 15.412 9.745 1.00 77.94 103 GLU A N 1
ATOM 803 C CA . GLU A 1 103 ? -7.968 14.536 9.525 1.00 77.94 103 GLU A CA 1
ATOM 804 C C . GLU A 1 103 ? -7.828 13.736 8.229 1.00 77.94 103 GLU A C 1
ATOM 806 O O . GLU A 1 103 ? -8.021 12.522 8.206 1.00 77.94 103 GLU A O 1
ATOM 811 N N . TRP A 1 104 ? -7.423 14.395 7.141 1.00 82.56 104 TRP A N 1
ATOM 812 C CA . TRP A 1 104 ? -7.184 13.712 5.873 1.00 82.56 104 TRP A CA 1
ATOM 813 C C . TRP A 1 104 ? -6.104 12.630 6.000 1.00 82.56 104 TRP A C 1
ATOM 815 O O . TRP A 1 104 ? -6.279 11.506 5.520 1.00 82.56 104 TRP A O 1
ATOM 825 N N . LEU A 1 105 ? -5.000 12.952 6.675 1.00 81.94 105 LEU A N 1
ATOM 826 C CA . LEU A 1 105 ? -3.878 12.039 6.837 1.00 81.94 105 LEU A CA 1
ATOM 827 C C . LEU A 1 105 ? -4.227 10.875 7.766 1.00 81.94 105 LEU A C 1
ATOM 829 O O . LEU A 1 105 ? -3.891 9.732 7.464 1.00 81.94 105 LEU A O 1
ATOM 833 N N . LEU A 1 106 ? -4.970 11.141 8.841 1.00 83.19 106 LEU A N 1
ATOM 834 C CA . LEU A 1 106 ? -5.457 10.122 9.763 1.00 83.19 106 LEU A CA 1
ATOM 835 C C . LEU A 1 106 ? -6.442 9.171 9.072 1.00 83.19 106 LEU A C 1
ATOM 837 O O . LEU A 1 106 ? -6.285 7.955 9.170 1.00 83.19 106 LEU A O 1
ATOM 841 N N . ALA A 1 107 ? -7.382 9.692 8.276 1.00 83.06 107 ALA A N 1
ATOM 842 C CA . ALA A 1 107 ? -8.262 8.863 7.450 1.00 83.06 107 ALA A CA 1
ATOM 843 C C . ALA A 1 107 ? -7.452 7.981 6.486 1.00 83.06 107 ALA A C 1
ATOM 845 O O . ALA A 1 107 ? -7.771 6.810 6.284 1.00 83.06 107 ALA A O 1
ATOM 846 N N . ARG A 1 108 ? -6.366 8.514 5.915 1.00 82.81 108 ARG A N 1
ATOM 847 C CA . ARG A 1 108 ? -5.494 7.770 5.000 1.00 82.81 108 ARG A CA 1
ATOM 848 C C . ARG A 1 108 ? -4.691 6.675 5.704 1.00 82.81 108 ARG A C 1
ATOM 850 O O . ARG A 1 108 ? -4.563 5.582 5.148 1.00 82.81 108 ARG A O 1
ATOM 857 N N . ILE A 1 109 ? -4.185 6.952 6.906 1.00 84.50 109 ILE A N 1
ATOM 858 C CA . ILE A 1 109 ? -3.501 5.981 7.769 1.00 84.50 109 ILE A CA 1
ATOM 859 C C . ILE A 1 109 ? -4.461 4.832 8.096 1.00 84.50 109 ILE A C 1
ATOM 861 O O . ILE A 1 109 ? -4.139 3.679 7.831 1.00 84.50 109 ILE A O 1
ATOM 865 N N . LEU A 1 110 ? -5.673 5.132 8.567 1.00 82.75 110 LEU A N 1
ATOM 866 C CA . LEU A 1 110 ? -6.676 4.117 8.913 1.00 82.75 110 LEU A CA 1
ATOM 867 C C . LEU A 1 110 ? -7.195 3.330 7.701 1.00 82.75 110 LEU A C 1
ATOM 869 O O . LEU A 1 110 ? -7.631 2.185 7.840 1.00 82.75 110 LEU A O 1
ATOM 873 N N . ASP A 1 111 ? -7.157 3.929 6.510 1.00 82.31 111 ASP A N 1
ATOM 874 C CA . ASP A 1 111 ? -7.521 3.262 5.265 1.00 82.31 111 ASP A CA 1
ATOM 875 C C . ASP A 1 111 ? -6.424 2.288 4.804 1.00 82.31 111 ASP A C 1
ATOM 877 O O . ASP A 1 111 ? -6.727 1.174 4.383 1.00 82.31 111 ASP A O 1
ATOM 881 N N . ARG A 1 112 ? -5.145 2.666 4.845 1.00 79.12 112 ARG A N 1
ATOM 882 C CA . ARG A 1 112 ? -4.101 1.926 4.109 1.00 79.12 112 ARG A CA 1
ATOM 883 C C . ARG A 1 112 ? -2.976 1.353 4.949 1.00 79.12 112 ARG A C 1
ATOM 885 O O . ARG A 1 112 ? -2.265 0.482 4.448 1.00 79.12 112 ARG A O 1
ATOM 892 N N . ALA A 1 113 ? -2.783 1.835 6.169 1.00 81.25 113 ALA A N 1
ATOM 893 C CA . ALA A 1 113 ? -1.693 1.378 7.010 1.00 81.25 113 ALA A CA 1
ATOM 894 C C . ALA A 1 113 ? -2.041 0.053 7.699 1.00 81.25 113 ALA A C 1
ATOM 896 O O . ALA A 1 113 ? -3.188 -0.167 8.100 1.00 81.25 113 ALA A O 1
ATOM 897 N N . PRO A 1 114 ? -1.060 -0.852 7.853 1.00 75.00 114 PRO A N 1
ATOM 898 C CA . PRO A 1 114 ? -1.231 -2.015 8.705 1.00 75.00 114 PRO A CA 1
ATOM 899 C C . PRO A 1 114 ? -1.365 -1.563 10.165 1.00 75.00 114 PRO A C 1
ATOM 901 O O . PRO A 1 114 ? -0.768 -0.569 10.576 1.00 75.00 114 PRO A O 1
ATOM 904 N N . LEU A 1 115 ? -2.112 -2.324 10.969 1.00 74.56 115 LEU A N 1
ATOM 905 C CA . LEU A 1 115 ? -2.406 -1.987 12.367 1.00 74.56 115 LEU A CA 1
ATOM 906 C C . LEU A 1 115 ? -1.175 -1.555 13.200 1.00 74.56 115 LEU A C 1
ATOM 908 O O . LEU A 1 115 ? -1.275 -0.548 13.899 1.00 74.56 115 LEU A O 1
ATOM 912 N N . PRO A 1 116 ? -0.005 -2.223 13.114 1.00 76.25 116 PRO A N 1
ATOM 913 C CA . PRO A 1 116 ? 1.178 -1.790 13.855 1.00 76.25 116 PRO A CA 1
ATOM 914 C C . PRO A 1 116 ? 1.675 -0.398 13.461 1.00 76.25 116 PRO A C 1
ATOM 916 O O . PRO A 1 116 ? 2.227 0.303 14.298 1.00 76.25 116 PRO A O 1
ATOM 919 N N . GLU A 1 117 ? 1.501 0.013 12.204 1.00 75.88 117 GLU A N 1
ATOM 920 C CA . GLU A 1 117 ? 1.878 1.356 11.759 1.00 75.88 117 GLU A CA 1
ATOM 921 C C . GLU A 1 117 ? 0.853 2.396 12.197 1.00 75.88 117 GLU A C 1
ATOM 923 O O . GLU A 1 117 ? 1.255 3.472 12.617 1.00 75.88 117 GLU A O 1
ATOM 928 N N . VAL A 1 118 ? -0.444 2.073 12.192 1.00 82.56 118 VAL A N 1
ATOM 929 C CA . VAL A 1 118 ? -1.486 2.975 12.715 1.00 82.56 118 VAL A CA 1
ATOM 930 C C . VAL A 1 118 ? -1.169 3.389 14.153 1.00 82.56 118 VAL A C 1
ATOM 932 O O . VAL A 1 118 ? -1.119 4.579 14.458 1.00 82.56 118 VAL A O 1
ATOM 935 N N . LEU A 1 119 ? -0.861 2.409 15.007 1.00 81.75 119 LEU A N 1
ATOM 936 C CA . LEU A 1 119 ? -0.556 2.630 16.424 1.00 81.75 119 LEU A CA 1
ATOM 937 C C . LEU A 1 119 ? 0.764 3.383 16.666 1.00 81.75 119 LEU A C 1
ATOM 939 O O . LEU A 1 119 ? 1.022 3.814 17.786 1.00 81.75 119 LEU A O 1
ATOM 943 N N . ARG A 1 120 ? 1.6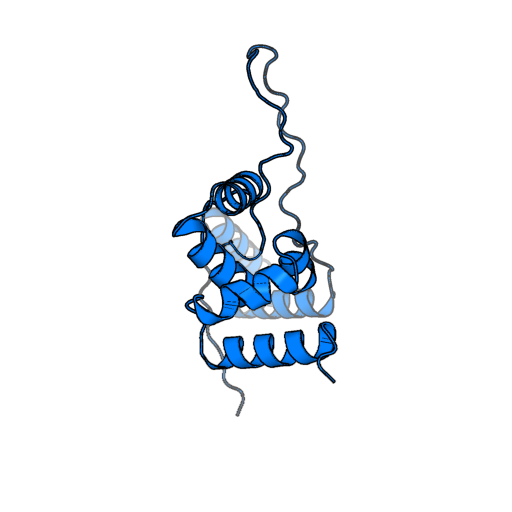10 3.558 15.639 1.00 80.19 120 ARG A N 1
ATOM 944 C CA . ARG A 1 120 ? 2.806 4.415 15.722 1.00 80.19 120 ARG A CA 1
ATOM 945 C C . ARG A 1 120 ? 2.491 5.898 15.543 1.00 80.19 120 ARG A C 1
ATOM 947 O O . ARG A 1 120 ? 3.315 6.717 15.940 1.00 80.19 120 ARG A O 1
ATOM 954 N N . TYR A 1 121 ? 1.367 6.233 14.909 1.00 77.69 121 TYR A N 1
ATOM 955 C CA . TYR A 1 121 ? 1.004 7.611 14.558 1.00 77.69 121 TYR A CA 1
ATOM 956 C C . TYR A 1 121 ? -0.201 8.142 15.330 1.00 77.69 121 TYR A C 1
ATOM 958 O O . TYR A 1 121 ? -0.320 9.354 15.469 1.00 77.69 121 TYR A O 1
ATOM 966 N N . ALA A 1 122 ? -1.090 7.267 15.797 1.00 81.06 122 ALA A N 1
ATOM 967 C CA . ALA A 1 122 ? -2.272 7.657 16.549 1.00 81.06 122 ALA A CA 1
ATOM 968 C C . ALA A 1 122 ? -2.593 6.626 17.633 1.00 81.06 122 ALA A C 1
ATOM 970 O O . ALA A 1 122 ? -2.455 5.415 17.431 1.00 81.06 122 ALA A O 1
ATOM 971 N N . THR A 1 123 ? -3.042 7.116 18.783 1.00 83.62 123 THR A N 1
ATOM 972 C CA . THR A 1 123 ? -3.533 6.277 19.881 1.00 83.62 123 THR A CA 1
ATOM 973 C C . THR A 1 123 ? -4.968 5.815 19.621 1.00 83.62 123 THR A C 1
ATOM 975 O O . THR A 1 123 ? -5.700 6.408 18.832 1.00 83.62 123 THR A O 1
ATOM 978 N N . LEU A 1 124 ? -5.404 4.745 20.293 1.00 82.44 124 LEU A N 1
ATOM 979 C CA . LEU A 1 124 ? -6.776 4.237 20.146 1.00 82.44 124 LEU A CA 1
ATOM 980 C C . LEU A 1 124 ? -7.838 5.268 20.562 1.00 82.44 124 LEU A C 1
ATOM 982 O O . LEU A 1 124 ? -8.903 5.322 19.953 1.00 82.44 124 LEU A O 1
ATOM 986 N N . GLU A 1 125 ? -7.536 6.094 21.561 1.00 80.31 125 GLU A N 1
ATOM 987 C CA . GLU A 1 125 ? -8.413 7.169 22.036 1.00 80.31 125 GLU A CA 1
ATOM 988 C C . GLU A 1 125 ? -8.526 8.288 20.997 1.00 80.31 125 GLU A C 1
ATOM 990 O O . GLU A 1 125 ? -9.632 8.666 20.623 1.00 80.31 125 GLU A O 1
ATOM 995 N N . GLU A 1 126 ? -7.400 8.734 20.432 1.00 80.81 126 GLU A N 1
ATOM 996 C CA . GLU A 1 126 ? -7.396 9.725 19.348 1.00 80.81 126 GLU A CA 1
ATOM 997 C C . GLU A 1 126 ? -8.132 9.225 18.105 1.00 80.81 126 GLU A C 1
ATOM 999 O O . GLU A 1 126 ? -8.832 9.991 17.442 1.00 80.81 126 GLU A O 1
ATOM 1004 N N . ILE A 1 127 ? -7.986 7.936 17.781 1.00 83.31 127 ILE A N 1
ATOM 1005 C CA . ILE A 1 127 ? -8.708 7.325 16.667 1.00 83.31 127 ILE A CA 1
ATOM 1006 C C . ILE A 1 127 ? -10.204 7.333 16.960 1.00 83.31 127 ILE A C 1
ATOM 1008 O O . ILE A 1 127 ? -10.956 7.721 16.075 1.00 83.31 127 ILE A O 1
ATOM 1012 N N . ARG A 1 128 ? -10.642 6.945 18.167 1.00 83.25 128 ARG A N 1
ATOM 1013 C CA . ARG A 1 128 ? -12.060 6.968 18.567 1.00 83.25 128 ARG A CA 1
ATOM 1014 C C . ARG A 1 128 ? -12.652 8.367 18.437 1.00 83.25 128 ARG A C 1
ATOM 1016 O O . ARG A 1 128 ? -13.733 8.510 17.870 1.00 83.25 128 ARG A O 1
ATOM 1023 N N . ASP A 1 129 ? -11.940 9.367 18.939 1.00 82.62 129 ASP A N 1
ATOM 1024 C CA . ASP A 1 129 ? -12.433 10.738 18.995 1.00 82.62 129 ASP A CA 1
ATOM 1025 C C . ASP A 1 129 ? -12.469 11.379 17.596 1.00 82.62 129 ASP A C 1
ATOM 1027 O O . ASP A 1 129 ? -13.388 12.134 17.293 1.00 82.62 129 ASP A O 1
ATOM 1031 N N . ALA A 1 130 ? -11.535 11.024 16.705 1.00 81.69 130 ALA A N 1
ATOM 1032 C CA . ALA A 1 130 ? -11.516 11.517 15.327 1.00 81.69 130 ALA A CA 1
ATOM 1033 C C . ALA A 1 130 ? -12.433 10.728 14.372 1.00 81.69 130 ALA A C 1
ATOM 1035 O O . ALA A 1 130 ? -12.943 11.290 13.405 1.00 81.69 130 ALA A O 1
ATOM 1036 N N . LEU A 1 131 ? -12.676 9.433 14.617 1.00 82.19 131 LEU A N 1
ATOM 1037 C CA . LEU A 1 131 ? -13.468 8.545 13.751 1.00 82.19 131 LEU A CA 1
ATOM 1038 C C . LEU A 1 131 ? -14.810 9.112 13.241 1.00 82.19 131 LEU A C 1
ATOM 1040 O O . LEU A 1 131 ? -15.131 8.853 12.071 1.00 82.19 131 LEU A O 1
ATOM 1044 N N . PRO A 1 132 ? -15.626 9.834 14.043 1.00 80.25 132 PRO A N 1
ATOM 1045 C CA . PRO A 1 132 ? -16.870 10.419 13.547 1.00 80.25 132 PRO A CA 1
ATOM 1046 C C . PRO A 1 132 ? -16.647 11.404 12.39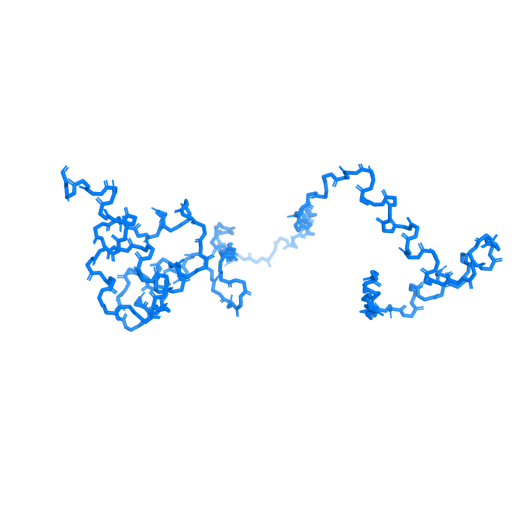3 1.00 80.25 132 PRO A C 1
ATOM 1048 O O . PRO A 1 132 ? -17.394 11.329 11.413 1.00 80.25 132 PRO A O 1
ATOM 1051 N N . ASP A 1 133 ? -15.595 12.220 12.470 1.00 79.00 133 ASP A N 1
ATOM 1052 C CA . ASP A 1 133 ? -15.293 13.311 11.535 1.00 79.00 133 ASP A CA 1
ATOM 1053 C C . ASP A 1 133 ? -14.444 12.860 10.333 1.00 79.00 133 ASP A C 1
ATOM 1055 O O . ASP A 1 133 ? -14.377 13.531 9.297 1.00 79.00 133 ASP A O 1
ATOM 1059 N N . LEU A 1 134 ? -13.827 11.676 10.414 1.00 81.31 134 LEU A N 1
ATOM 1060 C CA . LEU A 1 134 ? -13.003 11.136 9.336 1.00 81.31 134 LEU A CA 1
ATOM 1061 C C . LEU A 1 134 ? -13.835 10.670 8.134 1.00 81.31 134 LEU A C 1
ATOM 1063 O O . LEU A 1 134 ? -14.766 9.865 8.232 1.00 81.31 134 LEU A O 1
ATOM 1067 N N . LYS A 1 135 ? -13.402 11.092 6.941 1.00 78.00 135 LYS A N 1
ATOM 1068 C CA . LYS A 1 135 ? -13.943 10.641 5.650 1.00 78.00 135 LYS A CA 1
ATOM 1069 C C . LYS A 1 135 ? -13.426 9.246 5.286 1.00 78.00 135 LYS A C 1
ATOM 1071 O O . LYS A 1 135 ? -12.590 9.092 4.396 1.00 78.00 135 LYS A O 1
ATOM 1076 N N . LEU A 1 136 ? -13.923 8.228 5.984 1.00 79.69 136 LEU A N 1
ATOM 1077 C CA . LEU A 1 136 ? -13.618 6.820 5.728 1.00 79.69 136 LEU A CA 1
ATOM 1078 C C . LEU A 1 136 ? -14.729 6.134 4.914 1.00 79.69 136 LEU A C 1
ATOM 1080 O O . LEU A 1 136 ? -15.901 6.487 5.050 1.00 79.69 136 LEU A O 1
ATOM 1084 N N . PRO A 1 137 ? -14.398 5.118 4.094 1.00 80.12 137 PRO A N 1
ATOM 1085 C CA . PRO A 1 137 ? -15.406 4.254 3.485 1.00 80.12 137 PRO A CA 1
ATOM 1086 C C . PRO A 1 137 ? -16.269 3.581 4.569 1.00 80.12 137 PRO A C 1
ATOM 1088 O O . PRO A 1 137 ? -15.704 3.135 5.574 1.00 80.12 137 PRO A O 1
ATOM 1091 N N . PRO A 1 138 ? -17.593 3.421 4.365 1.00 75.94 138 PRO A N 1
ATOM 1092 C CA . PRO A 1 138 ? -18.513 2.942 5.403 1.00 75.94 138 PRO A CA 1
ATOM 1093 C C . PRO A 1 138 ? -18.089 1.586 5.979 1.00 75.94 138 PRO A C 1
ATOM 1095 O O . PRO A 1 138 ? -17.956 1.446 7.189 1.00 75.94 138 PRO A O 1
ATOM 1098 N N . GLY A 1 139 ? -17.708 0.637 5.118 1.00 80.81 139 GLY A N 1
ATOM 1099 C CA . GLY A 1 139 ? -17.236 -0.670 5.575 1.00 80.81 139 GLY A CA 1
ATOM 1100 C C . GLY A 1 139 ? -15.973 -0.598 6.437 1.00 80.81 139 GLY A C 1
ATOM 1101 O O . GLY A 1 139 ? -15.824 -1.387 7.358 1.00 80.81 139 GLY A O 1
ATOM 1102 N N . LYS A 1 140 ? -15.049 0.343 6.203 1.00 81.75 140 LYS A N 1
ATOM 1103 C CA . LYS A 1 140 ? -13.855 0.478 7.061 1.00 81.75 140 LYS A CA 1
ATOM 1104 C C . LYS A 1 140 ? -14.159 1.164 8.379 1.00 81.75 140 LYS A C 1
ATOM 1106 O O . LYS A 1 140 ? -13.569 0.784 9.385 1.00 81.75 140 LYS A O 1
ATOM 1111 N N . LYS A 1 141 ? -15.073 2.133 8.373 1.00 83.56 141 LYS A N 1
ATOM 1112 C CA . LYS A 1 141 ? -15.528 2.796 9.594 1.00 83.56 141 LYS A CA 1
ATOM 1113 C C . LYS A 1 141 ? -16.127 1.777 10.567 1.00 83.56 141 LYS A C 1
ATOM 1115 O O . LYS A 1 141 ? -15.680 1.709 11.704 1.00 83.56 141 LYS A O 1
ATOM 1120 N N . GLU A 1 142 ? -16.989 0.885 10.080 1.00 84.12 142 GLU A N 1
ATOM 1121 C CA . GLU A 1 142 ? -17.570 -0.210 10.874 1.00 84.12 142 GLU A CA 1
ATOM 1122 C C . GLU A 1 142 ? -16.509 -1.163 11.458 1.00 84.12 142 GLU A C 1
ATOM 1124 O O . GLU A 1 142 ? -16.587 -1.540 12.629 1.00 84.12 142 GLU A O 1
ATOM 1129 N N . HIS A 1 143 ? -15.487 -1.536 10.673 1.00 85.31 143 HIS A N 1
ATOM 1130 C CA . HIS A 1 143 ? -14.388 -2.379 11.164 1.00 85.31 143 HIS A CA 1
ATOM 1131 C C . HIS A 1 143 ? -13.597 -1.698 12.285 1.00 85.31 143 HIS A C 1
ATOM 1133 O O . HIS A 1 143 ? -13.251 -2.352 13.269 1.00 85.31 143 HIS A O 1
ATOM 1139 N N . TRP A 1 144 ? -13.320 -0.400 12.152 1.00 84.56 144 TRP A N 1
ATOM 1140 C CA . TRP A 1 144 ? -12.628 0.370 13.183 1.00 84.56 144 TRP A CA 1
ATOM 1141 C C . TRP A 1 144 ? -13.495 0.559 14.430 1.00 84.56 144 TRP A C 1
ATOM 1143 O O . TRP A 1 144 ? -13.001 0.343 15.530 1.00 84.56 144 TRP A O 1
ATOM 1153 N N . GLU A 1 145 ? -14.790 0.848 14.291 1.00 84.44 145 GLU A N 1
ATOM 1154 C CA . GLU A 1 145 ? -15.731 0.908 15.421 1.00 84.44 145 GLU A CA 1
ATOM 1155 C C . GLU A 1 145 ? -15.827 -0.430 16.166 1.00 84.44 145 GLU A C 1
ATOM 1157 O O . GLU A 1 145 ? -15.909 -0.476 17.394 1.00 84.44 145 GLU A O 1
ATOM 1162 N N . TYR A 1 146 ? -15.824 -1.548 15.438 1.00 84.19 146 TYR A N 1
ATOM 1163 C CA . TYR A 1 146 ? -15.779 -2.879 16.039 1.00 84.19 146 TYR A CA 1
ATOM 1164 C C . TYR A 1 146 ? -14.448 -3.140 16.762 1.00 84.19 146 TYR A C 1
ATOM 1166 O O . TYR A 1 146 ? -14.447 -3.609 17.901 1.00 84.19 146 TYR A O 1
ATOM 1174 N N . ALA A 1 147 ? -13.318 -2.809 16.132 1.00 84.62 147 AL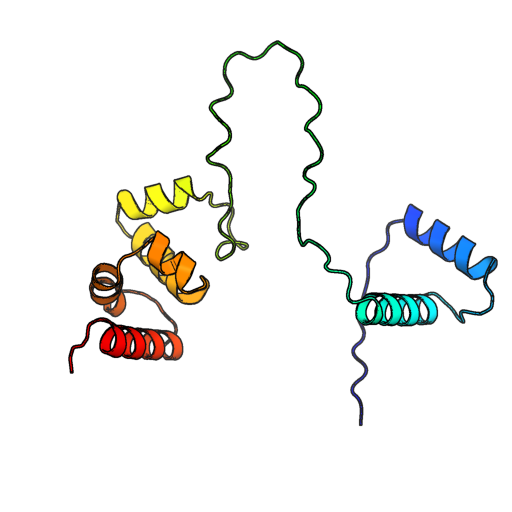A A N 1
ATOM 1175 C CA . ALA A 1 147 ? -11.990 -2.993 16.713 1.00 84.62 147 ALA A CA 1
ATOM 1176 C C . ALA A 1 147 ? -11.786 -2.145 17.978 1.00 84.62 147 ALA A C 1
ATOM 1178 O O . ALA A 1 147 ? -11.308 -2.660 18.986 1.00 84.62 147 ALA A O 1
ATOM 1179 N N . LEU A 1 148 ? -12.218 -0.880 17.958 1.00 84.94 148 LEU A N 1
ATOM 1180 C CA . LEU A 1 148 ? -12.149 0.023 19.108 1.00 84.94 148 LEU A CA 1
ATOM 1181 C C . LEU A 1 148 ? -12.986 -0.493 20.275 1.00 84.94 148 LEU A C 1
ATOM 1183 O O . LEU A 1 148 ? -12.457 -0.593 21.377 1.00 84.94 148 LEU A O 1
ATOM 1187 N N . ARG A 1 149 ? -14.235 -0.923 20.035 1.00 83.38 149 ARG A N 1
ATOM 1188 C CA . ARG A 1 149 ? -15.064 -1.567 21.072 1.00 83.38 149 ARG A CA 1
ATOM 1189 C C . ARG A 1 149 ? -14.364 -2.775 21.691 1.00 83.38 149 ARG A C 1
ATOM 1191 O O . ARG A 1 149 ? -14.390 -2.959 22.903 1.00 83.38 149 ARG A O 1
ATOM 1198 N N . ARG A 1 150 ? -13.706 -3.595 20.864 1.00 83.75 150 ARG A N 1
ATOM 1199 C CA . ARG A 1 150 ? -13.022 -4.808 21.327 1.00 83.75 150 ARG A CA 1
ATOM 1200 C C . ARG A 1 150 ? -11.746 -4.523 22.122 1.00 83.75 150 ARG A C 1
ATOM 1202 O O . ARG A 1 150 ? -11.430 -5.317 23.010 1.00 83.75 150 ARG A O 1
ATOM 1209 N N . TRP A 1 151 ? -11.013 -3.464 21.777 1.00 81.88 151 TRP A N 1
ATOM 1210 C CA . TRP A 1 151 ? -9.726 -3.117 22.388 1.00 81.88 151 TRP A CA 1
ATOM 1211 C C . TRP A 1 151 ? -9.838 -2.187 23.594 1.00 81.88 151 TRP A C 1
ATOM 1213 O O . TRP A 1 151 ? -9.089 -2.379 24.544 1.00 81.88 151 TRP A O 1
ATOM 1223 N N . LEU A 1 152 ? -10.754 -1.216 23.574 1.00 78.25 152 LEU A N 1
ATOM 1224 C CA . LEU A 1 152 ? -10.979 -0.293 24.694 1.00 78.25 152 LEU A CA 1
ATOM 1225 C C . LEU A 1 152 ? -11.837 -0.910 25.804 1.00 78.25 152 LEU A C 1
ATOM 1227 O O . LEU A 1 152 ? -11.860 -0.381 26.908 1.00 78.25 152 LEU A O 1
ATOM 1231 N N . GLY A 1 153 ? -12.478 -2.054 25.546 1.00 63.50 153 GLY A N 1
ATOM 1232 C CA . GLY A 1 153 ? -13.162 -2.811 26.591 1.00 63.50 153 GLY A CA 1
ATOM 1233 C C . GLY A 1 153 ? -14.429 -2.134 27.107 1.00 63.50 153 GLY A C 1
ATOM 1234 O O . GLY A 1 153 ? -14.739 -2.274 28.284 1.00 63.50 153 GLY A O 1
ATOM 1235 N N . ASP A 1 154 ? -15.180 -1.447 26.240 1.00 52.97 154 ASP A N 1
ATOM 1236 C CA . ASP A 1 154 ? -16.562 -1.039 26.537 1.00 52.97 154 ASP A CA 1
ATOM 1237 C C . ASP A 1 154 ? -17.495 -2.272 26.496 1.00 52.97 154 ASP A C 1
ATOM 1239 O O . ASP A 1 154 ? -18.385 -2.388 25.646 1.00 52.97 154 ASP A O 1
ATOM 1243 N N . GLY A 1 155 ? -17.224 -3.238 27.380 1.00 42.97 155 GLY A N 1
ATOM 1244 C CA . GLY A 1 155 ? -17.925 -4.510 27.548 1.00 42.97 155 GLY A CA 1
ATOM 1245 C C . GLY A 1 155 ? -17.570 -5.175 28.867 1.00 42.97 155 GLY A C 1
ATOM 1246 O O . GLY A 1 155 ? -16.394 -5.579 29.011 1.00 42.97 155 GLY A O 1
#

Sequence (155 aa):
MTRTRLKTVRLTPAEDRRIAAYLKENPLFDGFGALARKATLEFVASRPSIPLRPETGKPPTPPATAPDALPLSDTRRPAFLWDYDLTEKQVRETLEHGGAGREWLLARILDRAPLPEVLRYATLEEIRDALPDLKLPPGKKEHWEYALRRWLGDG

Radius of gyration: 24.21 Å; chains: 1; bounding box: 53×47×59 Å

Foldseek 3Di:
DDDDDDDDDDDDPVRVVVQVVVCVVPVVAPGDVRVVVVVVVCVVVVVPPPVPDDDPPDDDPDPPDDDDDDDPPFCDDDPLVPVDRDTPVNLQVQCVVDDPSNLASLLSCLAGPDPVVNVVRDPLVRCVVSLVVHPHDPVSSVVSVVVSCVVVVPD